Protein AF-X1T2L3-F1 (afdb_monomer_lite)

Structure (mmCIF, N/CA/C/O backbone):
data_AF-X1T2L3-F1
#
_entry.id   AF-X1T2L3-F1
#
loop_
_atom_site.group_PDB
_atom_site.id
_atom_site.type_symbol
_atom_site.label_atom_id
_atom_site.label_alt_id
_atom_site.label_comp_id
_atom_site.label_asym_id
_atom_site.label_entity_id
_atom_site.label_seq_id
_atom_site.pdbx_PDB_ins_code
_atom_site.Cartn_x
_atom_site.Cartn_y
_atom_site.Cartn_z
_atom_site.occupancy
_atom_site.B_iso_or_equiv
_atom_site.auth_seq_id
_atom_site.auth_comp_id
_atom_site.auth_asym_id
_atom_site.auth_atom_id
_atom_site.pdbx_PDB_model_num
ATOM 1 N N . MET A 1 1 ? 10.932 1.310 -22.425 1.00 55.69 1 MET A N 1
ATOM 2 C CA . MET A 1 1 ? 11.210 0.338 -21.344 1.00 55.69 1 MET A CA 1
ATOM 3 C C . MET A 1 1 ? 11.841 0.978 -20.106 1.00 55.69 1 MET A C 1
ATOM 5 O O . MET A 1 1 ? 11.236 0.854 -19.056 1.00 55.69 1 MET A O 1
ATOM 9 N N . GLY A 1 2 ? 12.958 1.723 -20.181 1.00 64.00 2 GLY A N 1
ATOM 10 C CA . GLY A 1 2 ? 13.578 2.329 -18.979 1.00 64.00 2 GLY A CA 1
ATOM 11 C C . GLY A 1 2 ? 12.700 3.314 -18.179 1.00 64.00 2 GLY A C 1
ATOM 12 O O . GLY A 1 2 ? 12.730 3.291 -16.954 1.00 64.00 2 GLY A O 1
ATOM 13 N N . ASN A 1 3 ? 11.872 4.129 -18.846 1.00 84.44 3 ASN A N 1
ATOM 14 C CA . ASN A 1 3 ? 10.975 5.075 -18.157 1.00 84.44 3 ASN A CA 1
ATOM 15 C C . ASN A 1 3 ? 9.799 4.400 -17.438 1.00 84.44 3 ASN A C 1
ATOM 17 O O . ASN A 1 3 ? 9.407 4.845 -16.368 1.00 84.44 3 ASN A O 1
ATOM 21 N N . GLU A 1 4 ? 9.251 3.328 -18.011 1.00 92.94 4 GLU A N 1
ATOM 22 C CA . GLU A 1 4 ? 8.097 2.621 -17.444 1.00 92.94 4 GLU A CA 1
ATOM 23 C C . GLU A 1 4 ? 8.490 1.832 -16.190 1.00 92.94 4 GLU A C 1
ATOM 25 O O . GLU A 1 4 ? 7.811 1.911 -15.173 1.00 92.94 4 GLU A O 1
ATOM 30 N N . LEU A 1 5 ? 9.636 1.144 -16.228 1.00 92.19 5 LEU A N 1
ATOM 31 C CA . LEU A 1 5 ? 10.158 0.402 -15.081 1.00 92.19 5 LEU A CA 1
ATOM 32 C C . LEU A 1 5 ? 10.453 1.320 -13.887 1.00 92.19 5 LEU A C 1
ATOM 34 O O . LEU A 1 5 ? 10.075 1.007 -12.761 1.00 92.19 5 LEU A O 1
ATOM 38 N N . ASN A 1 6 ? 11.086 2.470 -14.133 1.00 91.62 6 ASN A N 1
ATOM 39 C CA . ASN A 1 6 ? 11.374 3.446 -13.081 1.00 91.62 6 ASN A CA 1
ATOM 40 C C . ASN A 1 6 ? 10.092 4.053 -12.494 1.00 91.62 6 ASN A C 1
ATOM 42 O O . ASN A 1 6 ? 10.005 4.206 -11.278 1.00 91.62 6 ASN A O 1
ATOM 46 N N . ALA A 1 7 ? 9.094 4.355 -13.332 1.00 92.44 7 ALA A N 1
ATOM 47 C CA . ALA A 1 7 ? 7.795 4.842 -12.871 1.00 92.44 7 ALA A CA 1
ATOM 48 C C . ALA A 1 7 ? 7.072 3.796 -12.006 1.00 92.44 7 ALA A C 1
ATOM 50 O O . ALA A 1 7 ? 6.603 4.120 -10.921 1.00 92.44 7 ALA A O 1
ATOM 51 N N . ALA A 1 8 ? 7.063 2.529 -12.426 1.00 93.56 8 ALA A N 1
ATOM 52 C CA . ALA A 1 8 ? 6.443 1.446 -11.669 1.00 93.56 8 ALA A CA 1
ATOM 53 C C . ALA A 1 8 ? 7.114 1.210 -10.302 1.00 93.56 8 ALA A C 1
ATOM 55 O O . ALA A 1 8 ? 6.426 0.990 -9.307 1.00 93.56 8 ALA A O 1
ATOM 56 N N . ILE A 1 9 ? 8.449 1.297 -10.224 1.00 92.00 9 ILE A N 1
ATOM 57 C CA . ILE A 1 9 ? 9.187 1.204 -8.951 1.00 92.00 9 ILE A CA 1
ATOM 58 C C . ILE A 1 9 ? 8.877 2.401 -8.043 1.00 92.00 9 ILE A C 1
ATOM 60 O O . ILE A 1 9 ? 8.739 2.220 -6.831 1.00 92.00 9 ILE A O 1
ATOM 64 N N . ALA A 1 10 ? 8.775 3.608 -8.606 1.00 91.19 10 ALA A N 1
ATOM 65 C CA . ALA A 1 10 ? 8.424 4.807 -7.851 1.00 91.19 10 ALA A CA 1
ATOM 66 C C . ALA A 1 10 ? 7.002 4.707 -7.282 1.00 91.19 10 ALA A C 1
ATOM 68 O O . ALA A 1 10 ? 6.830 4.857 -6.077 1.00 91.19 10 ALA A O 1
ATOM 69 N N . GLU A 1 11 ? 6.015 4.335 -8.102 1.00 93.69 11 GLU A N 1
ATOM 70 C CA . GLU A 1 11 ? 4.630 4.135 -7.655 1.00 93.69 11 GLU A CA 1
ATOM 71 C C . GLU A 1 11 ? 4.522 3.049 -6.574 1.00 93.69 11 GLU A C 1
ATOM 73 O O . GLU A 1 11 ? 3.828 3.237 -5.578 1.00 93.69 11 GLU A O 1
ATOM 78 N N . LEU A 1 12 ? 5.251 1.934 -6.717 1.00 92.88 12 LEU A N 1
ATOM 79 C CA . LEU A 1 12 ? 5.307 0.899 -5.683 1.00 92.88 12 LEU A CA 1
ATOM 80 C C . LEU A 1 12 ? 5.945 1.413 -4.382 1.00 92.88 12 LEU A C 1
ATOM 82 O O . LEU A 1 12 ? 5.492 1.071 -3.288 1.00 92.88 12 LEU A O 1
ATOM 86 N N . SER A 1 13 ? 6.985 2.240 -4.484 1.00 90.69 13 SER A N 1
ATOM 87 C CA . SER A 1 13 ? 7.628 2.842 -3.313 1.00 90.69 13 SER A CA 1
ATOM 88 C C . SER A 1 13 ? 6.686 3.801 -2.595 1.00 90.69 13 SER A C 1
ATOM 90 O O . SER A 1 13 ? 6.524 3.678 -1.386 1.00 90.69 13 SER A O 1
ATOM 92 N N . GLU A 1 14 ? 6.007 4.682 -3.330 1.00 91.44 14 GLU A N 1
ATOM 93 C CA . GLU A 1 14 ? 5.020 5.613 -2.777 1.00 91.44 14 GLU A CA 1
ATOM 94 C C . GLU A 1 14 ? 3.836 4.885 -2.131 1.00 91.44 14 GLU A C 1
ATOM 96 O O . GLU A 1 14 ? 3.402 5.261 -1.040 1.00 91.44 14 GLU A O 1
ATOM 101 N N . ALA A 1 15 ? 3.332 3.826 -2.774 1.00 91.62 15 ALA A N 1
ATOM 102 C CA . ALA A 1 15 ? 2.267 3.000 -2.220 1.00 91.62 15 ALA A CA 1
ATOM 103 C C . ALA A 1 15 ? 2.705 2.346 -0.905 1.00 91.62 15 ALA A C 1
ATOM 105 O O . ALA A 1 15 ? 1.971 2.401 0.081 1.00 91.62 15 ALA A O 1
ATOM 106 N N . ASN A 1 16 ? 3.916 1.782 -0.852 1.00 89.50 16 ASN A N 1
ATOM 107 C CA . ASN A 1 16 ? 4.401 1.159 0.373 1.00 89.50 16 ASN A CA 1
ATOM 108 C C . ASN A 1 16 ? 4.704 2.182 1.480 1.00 89.50 16 ASN A C 1
ATOM 110 O O . ASN A 1 16 ? 4.395 1.937 2.641 1.00 89.50 16 ASN A O 1
ATOM 114 N N . GLU A 1 17 ? 5.269 3.345 1.150 1.00 88.88 17 GLU A N 1
ATOM 115 C CA . GLU A 1 17 ? 5.452 4.427 2.124 1.00 88.88 17 GLU A CA 1
ATOM 116 C C . GLU A 1 17 ? 4.119 4.860 2.733 1.00 88.88 17 GLU A C 1
ATOM 118 O O . GLU A 1 17 ? 4.031 5.050 3.947 1.00 88.88 17 GLU A O 1
ATOM 123 N N . PHE A 1 18 ? 3.072 4.950 1.913 1.00 91.69 18 PHE A N 1
ATOM 124 C CA . PHE A 1 18 ? 1.739 5.270 2.395 1.00 91.69 18 PHE A CA 1
ATOM 125 C C . PHE A 1 18 ? 1.153 4.166 3.281 1.00 91.69 18 PHE A C 1
ATOM 127 O O . PHE A 1 18 ? 0.669 4.468 4.365 1.00 91.69 18 PHE A O 1
ATOM 134 N N . ILE A 1 19 ? 1.260 2.895 2.876 1.00 91.00 19 ILE A N 1
ATOM 135 C CA . ILE A 1 19 ? 0.829 1.740 3.683 1.00 91.00 19 ILE A CA 1
ATOM 136 C C . ILE A 1 19 ? 1.509 1.740 5.059 1.00 91.00 19 ILE A C 1
ATOM 138 O O . ILE A 1 19 ? 0.859 1.523 6.085 1.00 91.00 19 ILE A O 1
ATOM 142 N N . MET A 1 20 ? 2.816 2.006 5.091 1.00 87.38 20 MET A N 1
ATOM 143 C CA . MET A 1 20 ? 3.572 2.090 6.337 1.00 87.38 20 MET A CA 1
ATOM 144 C C . MET A 1 20 ? 3.104 3.265 7.196 1.00 87.38 20 MET A C 1
ATOM 146 O O . MET A 1 20 ? 2.899 3.085 8.394 1.00 87.38 20 MET A O 1
ATOM 150 N N . TYR A 1 21 ? 2.880 4.431 6.591 1.00 90.06 21 TYR A N 1
ATOM 151 C CA . TYR A 1 21 ? 2.361 5.608 7.282 1.00 90.06 21 TYR A CA 1
ATOM 152 C C . TYR A 1 21 ? 0.985 5.352 7.909 1.00 90.06 21 TYR A C 1
ATOM 154 O O . TYR A 1 21 ? 0.831 5.532 9.114 1.00 90.06 21 TYR A O 1
ATOM 162 N N . ILE A 1 22 ? 0.008 4.854 7.147 1.00 91.81 22 ILE A N 1
ATOM 163 C CA . ILE A 1 22 ? -1.341 4.621 7.682 1.00 91.81 22 ILE A CA 1
ATOM 164 C C . ILE A 1 22 ? -1.363 3.525 8.758 1.00 91.81 22 ILE A C 1
ATOM 166 O O . ILE A 1 22 ? -2.201 3.559 9.650 1.00 91.81 22 ILE A O 1
ATOM 170 N N . SER A 1 23 ? -0.400 2.591 8.741 1.00 88.19 23 SER A N 1
ATOM 171 C CA . SER A 1 23 ? -0.246 1.585 9.80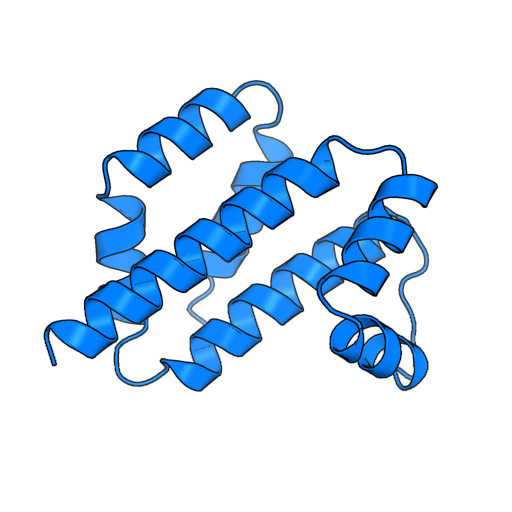2 1.00 88.19 23 SER A CA 1
ATOM 172 C C . SER A 1 23 ? 0.165 2.181 11.158 1.00 88.19 23 SER A C 1
ATOM 174 O O . SER A 1 23 ? 0.140 1.488 12.179 1.00 88.19 23 SER A O 1
ATOM 176 N N . GLU A 1 24 ? 0.635 3.433 11.177 1.00 87.81 24 GLU A N 1
ATOM 177 C CA . GLU A 1 24 ? 1.003 4.199 12.374 1.00 87.81 24 GLU A CA 1
ATOM 178 C C . GLU A 1 24 ? -0.130 5.050 12.929 1.00 87.81 24 GLU A C 1
ATOM 180 O O . GLU A 1 24 ? -0.022 5.505 14.068 1.00 87.81 24 GLU A O 1
ATOM 185 N N . LEU A 1 25 ? -1.215 5.200 12.178 1.00 90.62 25 LEU A N 1
ATOM 186 C CA . LEU A 1 25 ? -2.337 6.025 12.576 1.00 90.62 25 LEU A CA 1
ATOM 187 C C . LEU A 1 25 ? -3.314 5.259 13.485 1.00 90.62 25 LEU A C 1
ATOM 189 O O . LEU A 1 25 ? -3.455 4.034 13.378 1.00 90.62 25 LEU A O 1
ATOM 193 N N . PRO A 1 26 ? -4.028 5.970 14.374 1.00 92.19 26 PRO A N 1
ATOM 194 C CA . PRO A 1 26 ? -5.279 5.488 14.942 1.00 92.19 26 PRO A CA 1
ATOM 195 C C . PRO A 1 26 ? -6.271 5.078 13.845 1.00 92.19 26 PRO A C 1
ATOM 197 O O . PRO A 1 26 ? -6.216 5.568 12.721 1.00 92.19 26 PRO A O 1
ATOM 200 N N . THR A 1 27 ? -7.215 4.194 14.173 1.00 89.12 27 THR A N 1
ATOM 201 C CA . THR A 1 27 ? -8.164 3.641 13.191 1.00 89.12 27 THR A CA 1
ATOM 202 C C . THR A 1 27 ? -8.957 4.706 12.436 1.00 89.12 27 THR A C 1
ATOM 204 O O . THR A 1 27 ? -9.093 4.589 11.224 1.00 89.12 27 THR A O 1
ATOM 207 N N . GLU A 1 28 ? -9.479 5.718 13.129 1.00 90.62 28 GLU A N 1
ATOM 208 C CA . GLU A 1 28 ? -10.279 6.780 12.503 1.00 90.62 28 GLU A CA 1
ATOM 209 C C . GLU A 1 28 ? -9.431 7.583 11.505 1.00 90.62 28 GLU A C 1
ATOM 211 O O . GLU A 1 28 ? -9.785 7.670 10.332 1.00 90.62 28 GLU A O 1
ATOM 216 N N . GLU A 1 29 ? -8.244 8.031 11.925 1.00 95.25 29 GLU A N 1
ATOM 217 C CA . GLU A 1 29 ? -7.293 8.758 11.071 1.00 95.25 29 GLU A CA 1
ATOM 218 C C . GLU A 1 29 ? -6.819 7.924 9.867 1.00 95.25 29 GLU A C 1
ATOM 220 O O . GLU A 1 29 ? -6.659 8.449 8.768 1.00 95.25 29 GLU A O 1
ATOM 225 N N . MET A 1 30 ? -6.618 6.612 10.043 1.00 93.81 30 MET A N 1
ATOM 226 C CA . MET A 1 30 ? -6.284 5.699 8.945 1.00 93.81 30 MET A CA 1
ATOM 227 C C . MET A 1 30 ? -7.376 5.691 7.871 1.00 93.81 30 MET A C 1
ATOM 229 O O . MET A 1 30 ? -7.059 5.743 6.683 1.00 93.81 30 MET A O 1
ATOM 233 N N . VAL A 1 31 ? -8.647 5.592 8.273 1.00 91.06 31 VAL A N 1
ATOM 234 C CA . VAL A 1 31 ? -9.776 5.549 7.333 1.00 91.06 31 VAL A CA 1
ATOM 235 C C . VAL A 1 31 ? -9.908 6.882 6.602 1.00 91.06 31 VAL A C 1
ATOM 237 O O . VAL A 1 31 ? -9.969 6.877 5.375 1.00 91.06 31 VAL A O 1
ATOM 240 N N . GLU A 1 32 ? -9.868 8.002 7.328 1.00 93.31 32 GLU A N 1
ATOM 241 C CA . GLU A 1 32 ? -9.939 9.349 6.745 1.00 93.31 32 GLU A CA 1
ATOM 242 C C . GLU A 1 32 ? -8.826 9.585 5.718 1.00 93.31 32 GLU A C 1
ATOM 244 O O . GLU A 1 32 ? -9.048 10.112 4.627 1.00 93.31 32 GLU A O 1
ATOM 249 N N . GLU A 1 33 ? -7.608 9.157 6.040 1.00 95.44 33 GLU A N 1
ATOM 250 C CA . GLU A 1 33 ? -6.458 9.360 5.174 1.00 95.44 33 GLU A CA 1
ATOM 251 C C . GLU A 1 33 ? -6.500 8.460 3.926 1.00 95.44 33 GLU A C 1
ATOM 253 O O . GLU A 1 33 ? -6.115 8.887 2.830 1.00 95.44 33 GLU A O 1
ATOM 258 N N . VAL A 1 34 ? -7.018 7.233 4.058 1.00 93.56 34 VAL A N 1
ATOM 259 C CA . VAL A 1 34 ? -7.285 6.349 2.916 1.00 93.56 34 VAL A CA 1
ATOM 260 C C . VAL A 1 34 ? -8.401 6.911 2.037 1.00 93.56 34 VAL A C 1
ATOM 262 O O . VAL A 1 34 ? -8.235 6.938 0.821 1.00 93.56 34 VAL A O 1
ATOM 265 N N . GLU A 1 35 ? -9.490 7.422 2.609 1.00 92.81 35 GLU A N 1
ATOM 266 C CA . GLU A 1 35 ? -10.572 8.073 1.861 1.00 92.81 35 GLU A CA 1
ATOM 267 C C . GLU A 1 35 ? -10.069 9.295 1.086 1.00 92.81 35 GLU A C 1
ATOM 269 O O . GLU A 1 35 ? -10.349 9.451 -0.105 1.00 92.81 35 GLU A O 1
ATOM 274 N N . ARG A 1 36 ? -9.232 10.117 1.723 1.00 94.62 36 ARG A N 1
ATOM 275 C CA . ARG A 1 36 ? -8.636 11.303 1.107 1.00 94.62 36 ARG A CA 1
ATOM 276 C C . ARG A 1 36 ? -7.708 10.962 -0.061 1.00 94.62 36 ARG A C 1
ATOM 278 O O . ARG A 1 36 ? -7.690 11.687 -1.058 1.00 94.62 36 ARG A O 1
ATOM 285 N N . ARG A 1 37 ? -6.882 9.916 0.066 1.00 92.19 37 ARG A N 1
ATOM 286 C CA . ARG A 1 37 ? -5.839 9.583 -0.925 1.00 92.19 37 ARG A CA 1
ATOM 287 C C . ARG A 1 37 ? -6.293 8.574 -1.980 1.00 92.19 37 ARG A C 1
ATOM 289 O O . ARG A 1 37 ? -5.773 8.595 -3.094 1.00 92.19 37 ARG A O 1
ATOM 296 N N . ALA A 1 38 ? -7.232 7.702 -1.6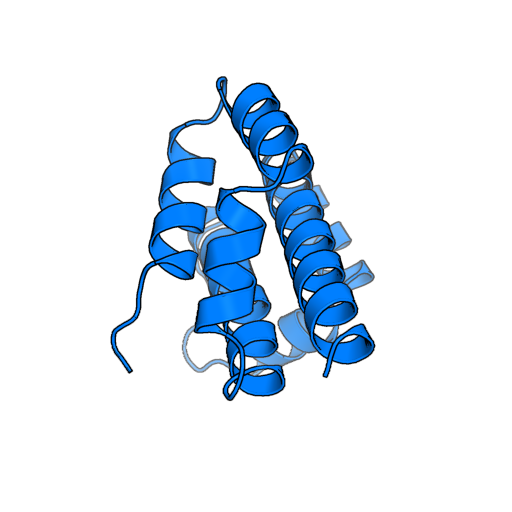40 1.00 90.88 38 ALA A N 1
ATOM 297 C CA . ALA A 1 38 ? -7.732 6.624 -2.482 1.00 90.88 38 ALA A CA 1
ATOM 298 C C . ALA A 1 38 ? -9.266 6.497 -2.368 1.00 90.88 38 ALA A C 1
ATOM 300 O O . ALA A 1 38 ? -9.766 5.446 -1.965 1.00 90.88 38 ALA A O 1
ATOM 301 N N . PRO A 1 39 ? -10.040 7.524 -2.771 1.00 91.62 39 PRO A N 1
ATOM 302 C CA . PRO A 1 39 ? -11.504 7.488 -2.677 1.00 91.62 39 PRO A CA 1
ATOM 303 C C . PRO A 1 39 ? -12.119 6.318 -3.463 1.00 91.62 39 PRO A C 1
ATOM 305 O O . PRO A 1 39 ? -13.096 5.721 -3.026 1.00 91.62 39 PRO A O 1
ATOM 308 N N . SER A 1 40 ? -11.491 5.897 -4.566 1.00 90.25 40 SER A N 1
ATOM 309 C CA . SER A 1 40 ? -11.931 4.732 -5.347 1.00 90.25 40 SER A CA 1
ATOM 310 C C . SER A 1 40 ? -11.827 3.400 -4.594 1.00 90.25 40 SER A C 1
ATOM 312 O O . SER A 1 40 ? -12.542 2.454 -4.921 1.00 90.25 40 SER A O 1
ATOM 314 N N . PHE A 1 41 ? -10.960 3.299 -3.582 1.00 89.94 41 PHE A N 1
ATOM 315 C CA . PHE A 1 41 ? -10.932 2.139 -2.695 1.00 89.94 41 PHE A CA 1
ATOM 316 C C . PHE A 1 41 ? -12.122 2.142 -1.727 1.00 89.94 41 PHE A C 1
ATOM 318 O O . PHE A 1 41 ? -12.688 1.083 -1.461 1.00 89.94 41 PHE A O 1
ATOM 325 N N . ILE A 1 42 ? -12.540 3.317 -1.247 1.00 89.06 42 ILE A N 1
ATOM 326 C CA . ILE A 1 42 ? -13.733 3.451 -0.401 1.00 89.06 42 ILE A CA 1
ATOM 327 C C . ILE A 1 42 ? -14.984 3.067 -1.191 1.00 89.06 42 ILE A C 1
ATOM 329 O O . ILE A 1 42 ? -15.723 2.186 -0.759 1.00 89.06 42 ILE A O 1
ATOM 333 N N . GLU A 1 43 ? -15.142 3.606 -2.403 1.00 87.88 43 GLU A N 1
ATOM 334 C CA . GLU A 1 43 ? -16.216 3.203 -3.323 1.00 87.88 43 GLU A CA 1
ATOM 335 C C . GLU A 1 43 ? -16.195 1.686 -3.580 1.00 87.88 43 GLU A C 1
ATOM 337 O O . GLU A 1 43 ? -17.232 1.021 -3.580 1.00 87.88 43 GLU A O 1
ATOM 342 N N . HIS A 1 44 ? -15.003 1.102 -3.756 1.00 87.31 44 HIS A N 1
ATOM 343 C CA . HIS A 1 44 ? -14.862 -0.340 -3.924 1.00 87.31 44 HIS A CA 1
ATOM 344 C C . HIS A 1 44 ? -15.397 -1.110 -2.709 1.00 87.31 44 HIS A C 1
ATOM 346 O O . HIS A 1 44 ? -16.211 -2.016 -2.898 1.00 87.31 44 HIS A O 1
ATOM 352 N N . ILE A 1 45 ? -15.006 -0.736 -1.485 1.00 88.00 45 ILE A N 1
ATOM 353 C CA . ILE A 1 45 ? -15.491 -1.362 -0.244 1.00 88.00 45 ILE A CA 1
ATOM 354 C C . ILE A 1 45 ? -17.015 -1.282 -0.133 1.00 88.00 45 ILE A C 1
ATOM 356 O O . ILE A 1 45 ? -17.647 -2.279 0.217 1.00 88.00 45 ILE A O 1
ATOM 360 N N . GLU A 1 46 ? -17.611 -0.132 -0.442 1.00 83.94 46 GLU A N 1
ATOM 361 C CA . GLU A 1 46 ? -19.063 0.072 -0.352 1.00 83.94 46 GLU A CA 1
ATOM 362 C C . GLU A 1 46 ? -19.848 -0.874 -1.270 1.00 83.94 46 GLU A C 1
ATOM 364 O O . GLU A 1 46 ? -20.973 -1.267 -0.957 1.00 83.94 46 GLU A O 1
ATOM 369 N N . THR A 1 47 ? -19.240 -1.299 -2.381 1.00 85.19 47 THR A N 1
ATOM 370 C CA . THR A 1 47 ? -19.832 -2.278 -3.305 1.00 85.19 47 THR A CA 1
ATOM 371 C C . THR A 1 47 ? -19.550 -3.738 -2.933 1.00 85.19 47 THR A C 1
ATOM 373 O O . THR A 1 47 ? -20.128 -4.651 -3.533 1.00 85.19 47 THR A O 1
ATOM 376 N N . MET A 1 48 ? -18.685 -4.004 -1.947 1.00 82.56 48 MET A N 1
ATOM 377 C CA . MET A 1 48 ? -18.366 -5.369 -1.534 1.00 82.56 48 MET A CA 1
ATOM 378 C C . MET A 1 48 ? -19.546 -6.004 -0.798 1.00 82.56 48 MET A C 1
ATOM 380 O O . MET A 1 48 ? -20.031 -5.500 0.211 1.00 82.56 48 MET A O 1
ATOM 384 N N . GLY A 1 49 ? -19.935 -7.214 -1.213 1.00 78.44 49 GLY A N 1
ATOM 385 C CA . GLY A 1 49 ? -20.959 -7.991 -0.499 1.00 78.44 49 GLY A CA 1
ATOM 386 C C . GLY A 1 49 ? -20.572 -8.366 0.942 1.00 78.44 49 GLY A C 1
ATOM 387 O O . GLY A 1 49 ? -21.428 -8.771 1.729 1.00 78.44 49 GLY A O 1
ATOM 388 N N . LYS A 1 50 ? -19.285 -8.254 1.294 1.00 83.19 50 LYS A N 1
ATOM 389 C CA . LYS A 1 50 ? -18.756 -8.398 2.655 1.00 83.19 50 LYS A CA 1
ATOM 390 C C . LYS A 1 50 ? -17.697 -7.314 2.896 1.00 83.19 50 LYS A C 1
ATOM 392 O O . LYS A 1 50 ? -16.543 -7.548 2.540 1.00 83.19 50 LYS A O 1
ATOM 397 N N . PRO A 1 51 ? -18.069 -6.157 3.465 1.00 83.25 51 PRO A N 1
ATOM 398 C CA . PRO A 1 51 ? -17.103 -5.119 3.798 1.00 83.25 51 PRO A CA 1
ATOM 399 C C . PRO A 1 51 ? -16.177 -5.565 4.950 1.00 83.25 51 PRO A C 1
ATOM 401 O O . PRO A 1 51 ? -16.519 -6.506 5.684 1.00 83.25 51 PRO A O 1
ATOM 404 N N . PRO A 1 52 ? -15.019 -4.899 5.126 1.00 87.19 52 PRO A N 1
ATOM 405 C CA . PRO A 1 52 ? -14.110 -5.130 6.246 1.00 87.19 52 PRO A CA 1
ATOM 406 C C . PRO A 1 52 ? -14.830 -4.993 7.592 1.00 87.19 52 PRO A C 1
ATOM 408 O O . PRO A 1 52 ? -15.631 -4.077 7.778 1.00 87.19 52 PRO A O 1
ATOM 411 N N . LYS A 1 53 ? -14.561 -5.899 8.539 1.00 87.12 53 LYS A N 1
ATOM 412 C CA . LYS A 1 53 ? -15.226 -5.897 9.857 1.00 87.12 53 LYS A CA 1
ATOM 413 C C . LYS A 1 53 ? -14.342 -5.358 10.968 1.00 87.12 53 LYS A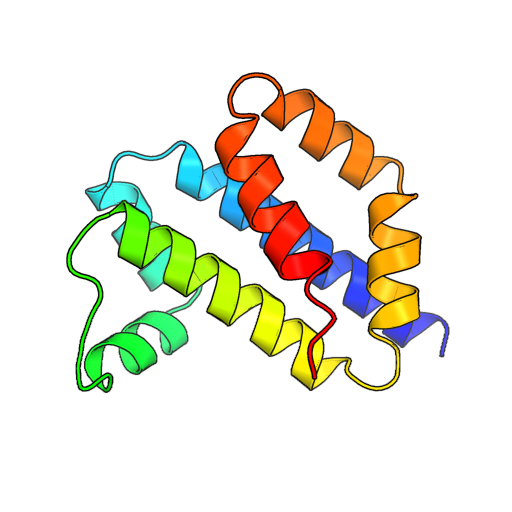 C 1
ATOM 415 O O . LYS A 1 53 ? -14.852 -4.972 12.017 1.00 87.12 53 LYS A O 1
ATOM 420 N N . THR A 1 54 ? -13.031 -5.372 10.757 1.00 89.00 54 THR A N 1
ATOM 421 C CA . THR A 1 54 ? -12.043 -4.893 11.717 1.00 89.00 54 THR A CA 1
ATOM 422 C C . THR A 1 54 ? -11.110 -3.866 11.071 1.00 89.00 54 THR A C 1
ATOM 424 O O . THR A 1 54 ? -10.959 -3.859 9.847 1.00 89.00 54 THR A O 1
ATOM 427 N N . PRO A 1 55 ? -10.435 -3.017 11.868 1.00 86.56 55 PRO A N 1
ATOM 428 C CA . PRO A 1 55 ? -9.405 -2.114 11.350 1.00 86.56 55 PRO A CA 1
ATOM 429 C C . PRO A 1 55 ? -8.282 -2.856 10.622 1.00 86.56 55 PRO A C 1
ATOM 431 O O . PRO A 1 55 ? -7.758 -2.365 9.626 1.00 86.56 55 PRO A O 1
ATOM 434 N N . MET A 1 56 ? -7.944 -4.058 11.098 1.00 85.31 56 MET A N 1
ATOM 435 C CA . MET A 1 56 ? -6.942 -4.907 10.462 1.00 85.31 56 MET A CA 1
ATOM 436 C C . MET A 1 56 ? -7.426 -5.407 9.098 1.00 85.31 56 MET A C 1
ATOM 438 O O . MET A 1 56 ? -6.668 -5.331 8.139 1.00 85.31 56 MET A O 1
ATOM 442 N N . ASP A 1 57 ? -8.692 -5.831 8.986 1.00 89.06 57 ASP A N 1
ATOM 443 C CA . ASP A 1 57 ? -9.285 -6.254 7.708 1.00 89.06 57 ASP A CA 1
ATOM 444 C C . ASP A 1 57 ? -9.281 -5.101 6.692 1.00 89.06 57 ASP A C 1
ATOM 446 O O . ASP A 1 57 ? -9.035 -5.311 5.506 1.00 89.06 57 ASP A O 1
ATOM 450 N N . PHE A 1 58 ? -9.573 -3.876 7.148 1.00 90.94 58 PHE A N 1
ATOM 451 C CA . PHE A 1 58 ? -9.575 -2.686 6.295 1.00 90.94 58 PHE A CA 1
ATOM 452 C C . PHE A 1 58 ? -8.165 -2.377 5.792 1.00 90.94 58 PHE A C 1
ATOM 454 O O . PHE A 1 58 ? -7.958 -2.200 4.592 1.00 90.94 58 PHE A O 1
ATOM 461 N N . TRP A 1 59 ? -7.192 -2.361 6.705 1.00 91.12 59 TRP A N 1
ATOM 462 C CA . TRP A 1 59 ? -5.791 -2.134 6.375 1.00 91.12 59 TRP A CA 1
ATOM 463 C C . TRP A 1 59 ? -5.250 -3.200 5.411 1.00 91.12 59 TRP A C 1
ATOM 465 O O . TRP A 1 59 ? -4.638 -2.864 4.397 1.00 91.12 59 TRP A O 1
ATOM 475 N N . GLU A 1 60 ? -5.511 -4.480 5.682 1.00 89.25 60 GLU A N 1
ATOM 476 C CA . GLU A 1 60 ? -5.081 -5.592 4.832 1.00 89.25 60 GLU A CA 1
ATOM 477 C C . GLU A 1 60 ? -5.753 -5.528 3.454 1.00 89.25 60 GLU A C 1
ATOM 479 O O . GLU A 1 60 ? -5.080 -5.644 2.428 1.00 89.25 60 GLU A O 1
ATOM 484 N N . GLY A 1 61 ? -7.059 -5.245 3.417 1.00 90.19 61 GLY A N 1
ATOM 485 C CA . GLY A 1 61 ? -7.809 -5.032 2.182 1.00 90.19 61 GLY A CA 1
ATOM 486 C C . GLY A 1 61 ? -7.233 -3.895 1.338 1.00 90.19 61 GLY A C 1
ATOM 487 O O . GLY A 1 61 ? -7.073 -4.055 0.127 1.00 90.19 61 GLY A O 1
ATOM 488 N N . PHE A 1 62 ? -6.844 -2.785 1.970 1.00 92.50 62 PHE A N 1
ATOM 489 C CA . PHE A 1 62 ? -6.190 -1.672 1.284 1.00 92.50 62 PHE A CA 1
ATOM 490 C C . PHE A 1 62 ? -4.826 -2.073 0.717 1.00 92.50 62 PHE A C 1
ATOM 492 O O . PHE A 1 62 ? -4.536 -1.788 -0.445 1.00 92.50 62 PHE A O 1
ATOM 499 N N . CYS A 1 63 ? -4.004 -2.779 1.501 1.00 91.50 63 CYS A N 1
ATOM 500 C CA . CYS A 1 63 ? -2.698 -3.261 1.048 1.00 91.50 63 CYS A CA 1
ATOM 501 C C . CYS A 1 63 ? -2.830 -4.156 -0.189 1.00 91.50 63 CYS A C 1
ATOM 503 O O . CYS A 1 63 ? -2.125 -3.959 -1.182 1.00 91.50 63 CYS A O 1
ATOM 505 N N . ILE A 1 64 ? -3.761 -5.113 -0.145 1.00 90.31 64 ILE A N 1
ATOM 506 C CA . ILE A 1 64 ? -4.038 -6.026 -1.257 1.00 90.31 64 ILE A CA 1
ATOM 507 C C . ILE A 1 64 ? -4.520 -5.245 -2.477 1.00 90.31 64 ILE A C 1
ATOM 509 O O . ILE A 1 64 ? -4.010 -5.470 -3.575 1.00 90.31 64 ILE A O 1
ATOM 513 N N . TRP A 1 65 ? -5.471 -4.327 -2.299 1.00 91.19 65 TRP A N 1
ATOM 514 C CA . TRP A 1 65 ? -6.037 -3.537 -3.389 1.00 91.19 65 TRP A CA 1
ATOM 515 C C . TRP A 1 65 ? -4.977 -2.666 -4.071 1.00 91.19 65 TRP A C 1
ATOM 517 O O . TRP A 1 65 ? -4.822 -2.732 -5.291 1.00 91.19 65 TRP A O 1
ATOM 527 N N . ALA A 1 66 ? -4.190 -1.916 -3.295 1.00 92.25 66 ALA A N 1
ATOM 528 C CA . ALA A 1 66 ? -3.177 -1.006 -3.821 1.00 92.25 66 ALA A CA 1
ATOM 529 C C . ALA A 1 66 ? -2.079 -1.761 -4.589 1.00 92.25 66 ALA A C 1
ATOM 531 O O . ALA A 1 66 ? -1.735 -1.399 -5.716 1.00 92.25 66 ALA A O 1
ATOM 532 N N . ILE A 1 67 ? -1.558 -2.848 -4.009 1.00 92.00 67 ILE A N 1
ATOM 533 C CA . ILE A 1 67 ? -0.487 -3.634 -4.632 1.00 92.00 67 ILE A CA 1
ATOM 534 C C . ILE A 1 67 ? -1.015 -4.419 -5.839 1.00 92.00 67 ILE A C 1
ATOM 536 O O . ILE A 1 67 ? -0.344 -4.471 -6.869 1.00 92.00 67 ILE A O 1
ATOM 540 N N . THR A 1 68 ? -2.222 -4.989 -5.760 1.00 89.94 68 THR A N 1
ATOM 541 C CA . THR A 1 68 ? -2.827 -5.711 -6.892 1.00 89.94 68 THR A CA 1
ATOM 542 C C . THR A 1 68 ? -3.136 -4.770 -8.050 1.00 89.94 68 THR A C 1
ATOM 544 O O . THR A 1 68 ? -2.845 -5.119 -9.190 1.00 89.94 68 THR A O 1
ATOM 547 N N . GLY A 1 69 ? -3.626 -3.557 -7.777 1.00 90.94 69 GLY A N 1
ATOM 548 C CA . GLY A 1 69 ? -3.850 -2.540 -8.805 1.00 90.94 69 GLY A CA 1
ATOM 549 C C . GLY A 1 69 ? -2.564 -2.169 -9.550 1.00 90.94 69 GLY A C 1
ATOM 550 O O . GLY A 1 69 ? -2.550 -2.127 -10.782 1.00 90.94 69 GLY A O 1
ATOM 551 N N . LEU A 1 70 ? -1.453 -1.983 -8.826 1.00 93.00 70 LEU A N 1
ATOM 552 C CA . LEU A 1 70 ? -0.138 -1.756 -9.438 1.00 93.00 70 LEU A CA 1
ATOM 553 C C . LEU A 1 70 ? 0.354 -2.975 -10.223 1.00 93.00 70 LEU A C 1
ATOM 555 O O . LEU A 1 70 ? 0.870 -2.825 -11.331 1.00 93.00 70 LEU A O 1
ATOM 559 N N . ARG A 1 71 ? 0.171 -4.182 -9.682 1.00 91.50 71 ARG A N 1
ATOM 560 C CA . ARG A 1 71 ? 0.525 -5.432 -10.360 1.00 91.50 71 ARG A CA 1
ATOM 561 C C . ARG A 1 71 ? -0.232 -5.600 -11.669 1.00 91.50 71 ARG A C 1
ATOM 563 O O . ARG A 1 71 ? 0.382 -5.982 -12.658 1.00 91.50 71 ARG A O 1
ATOM 570 N N . ASP A 1 72 ? -1.527 -5.311 -11.699 1.00 91.94 72 ASP A N 1
ATOM 571 C CA . ASP A 1 72 ? -2.335 -5.418 -12.914 1.00 91.94 72 ASP A CA 1
ATOM 572 C C . ASP A 1 72 ? -1.952 -4.356 -13.946 1.00 91.94 72 ASP A C 1
ATOM 574 O O . ASP A 1 72 ? -1.793 -4.681 -15.125 1.00 91.94 72 ASP A O 1
ATOM 578 N N . LYS A 1 73 ? -1.705 -3.117 -13.502 1.00 93.62 73 LYS A N 1
ATOM 579 C CA . LYS A 1 73 ? -1.211 -2.026 -14.356 1.00 93.62 73 LYS A CA 1
ATOM 580 C C . LYS A 1 73 ? 0.147 -2.350 -14.988 1.00 93.62 73 LYS A C 1
ATOM 582 O O . LYS A 1 73 ? 0.367 -2.038 -16.154 1.00 93.62 73 LYS A O 1
ATOM 587 N N . TYR A 1 74 ? 1.041 -2.991 -14.236 1.00 93.56 74 TYR A N 1
ATOM 588 C CA . TYR A 1 74 ? 2.423 -3.274 -14.636 1.00 93.56 74 TYR A CA 1
ATOM 589 C C . TYR A 1 74 ? 2.701 -4.763 -14.868 1.00 93.56 74 TYR A C 1
ATOM 591 O O . TYR A 1 74 ? 3.846 -5.206 -14.756 1.00 93.56 74 TYR A O 1
ATOM 599 N N . ARG A 1 75 ? 1.674 -5.554 -15.205 1.00 92.00 75 ARG A N 1
ATOM 600 C CA . ARG A 1 75 ? 1.737 -7.026 -15.227 1.00 92.00 75 ARG A CA 1
ATOM 601 C C . ARG A 1 75 ? 2.900 -7.580 -16.053 1.00 92.00 75 ARG A C 1
ATOM 603 O O . ARG A 1 75 ? 3.562 -8.519 -15.622 1.00 92.00 75 ARG A O 1
ATOM 610 N N . HIS A 1 76 ? 3.186 -6.986 -17.212 1.00 93.06 76 HIS A N 1
ATOM 611 C C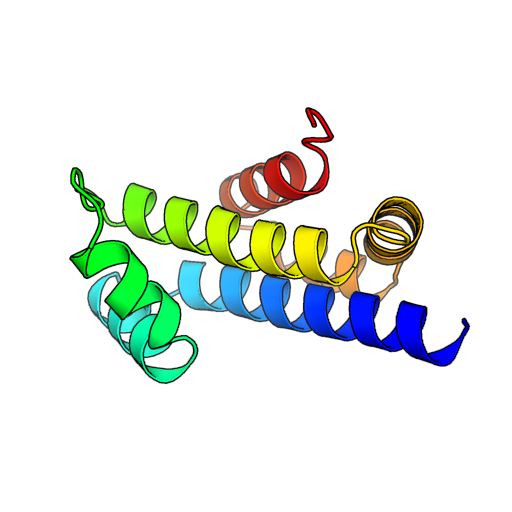A . HIS A 1 76 ? 4.249 -7.415 -18.135 1.00 93.06 76 HIS A CA 1
ATOM 612 C C . HIS A 1 76 ? 5.672 -7.192 -17.608 1.00 93.06 76 HIS A C 1
ATOM 614 O O . HIS A 1 76 ? 6.602 -7.835 -18.091 1.00 93.06 76 HIS A O 1
ATOM 620 N N . ILE A 1 77 ? 5.854 -6.305 -16.626 1.00 93.25 77 ILE A N 1
ATOM 621 C CA . ILE A 1 77 ? 7.154 -5.993 -16.010 1.00 93.25 77 ILE A CA 1
ATOM 622 C C . ILE A 1 77 ? 7.170 -6.216 -14.494 1.00 93.25 77 ILE A C 1
ATOM 624 O O . ILE A 1 77 ? 8.196 -5.975 -13.861 1.00 93.25 77 ILE A O 1
ATOM 628 N N . TRP A 1 78 ? 6.077 -6.704 -13.901 1.00 92.06 78 TRP A N 1
ATOM 629 C CA . TRP A 1 78 ? 5.898 -6.773 -12.449 1.00 92.06 78 TRP A CA 1
ATOM 630 C C . TRP A 1 78 ? 7.035 -7.507 -11.738 1.00 92.06 78 TRP A C 1
ATOM 632 O O . TRP A 1 78 ? 7.545 -7.033 -10.728 1.00 92.06 78 TRP A O 1
ATOM 642 N N . HIS A 1 79 ? 7.507 -8.616 -12.311 1.00 90.38 79 HIS A N 1
ATOM 643 C CA . HIS A 1 79 ? 8.635 -9.363 -11.756 1.00 90.38 79 HIS A CA 1
ATOM 644 C C . HIS A 1 79 ? 9.928 -8.529 -11.684 1.00 90.38 79 HIS A C 1
ATOM 646 O O . HIS A 1 79 ? 10.674 -8.611 -10.711 1.00 90.38 79 HIS A O 1
ATOM 652 N N . GLN A 1 80 ? 10.195 -7.695 -12.694 1.00 92.19 80 GLN A N 1
ATOM 653 C CA . GLN A 1 80 ? 11.355 -6.798 -12.689 1.00 92.19 80 GLN A CA 1
ATOM 654 C C . GLN A 1 80 ? 11.164 -5.650 -11.693 1.00 92.19 80 GLN A C 1
ATOM 656 O O . GLN A 1 80 ? 12.115 -5.278 -11.006 1.00 92.19 80 GLN A O 1
ATOM 661 N N . VAL A 1 81 ? 9.939 -5.122 -11.585 1.00 91.94 81 VAL A N 1
ATOM 662 C CA . VAL A 1 81 ? 9.573 -4.071 -10.624 1.00 91.94 81 VAL A CA 1
ATOM 663 C C . VAL A 1 81 ? 9.816 -4.548 -9.196 1.00 91.94 81 VAL A C 1
ATOM 665 O O . VAL A 1 81 ? 10.564 -3.903 -8.466 1.00 91.94 81 VAL A O 1
ATOM 668 N N . THR A 1 82 ? 9.254 -5.695 -8.803 1.00 91.38 82 THR A N 1
ATOM 669 C CA . THR A 1 82 ? 9.404 -6.228 -7.441 1.00 91.38 82 THR A CA 1
ATOM 670 C C . THR A 1 82 ? 10.848 -6.610 -7.140 1.00 91.38 82 THR A C 1
ATOM 672 O O . THR A 1 82 ? 11.358 -6.271 -6.071 1.00 91.38 82 THR A O 1
ATOM 675 N N . TYR A 1 83 ? 11.551 -7.235 -8.092 1.00 91.00 83 TYR A N 1
ATOM 676 C CA . TYR A 1 83 ? 12.971 -7.548 -7.941 1.00 91.00 83 TYR A CA 1
ATOM 677 C C . TYR A 1 83 ? 13.797 -6.290 -7.649 1.00 91.00 83 TYR A C 1
ATOM 679 O O . TYR A 1 83 ? 14.503 -6.235 -6.639 1.00 91.00 83 TYR A O 1
ATOM 687 N N . LEU A 1 84 ? 13.697 -5.263 -8.496 1.00 90.88 84 LEU A N 1
ATOM 688 C CA . LEU A 1 84 ? 14.466 -4.030 -8.325 1.00 90.88 84 LEU A CA 1
ATOM 689 C C . LEU A 1 84 ? 14.043 -3.259 -7.077 1.00 90.88 84 LEU A C 1
ATOM 691 O O . LEU A 1 84 ? 14.904 -2.716 -6.385 1.00 90.88 84 LEU A O 1
ATOM 695 N N . TYR A 1 85 ? 12.752 -3.272 -6.747 1.00 89.31 85 TYR A N 1
AT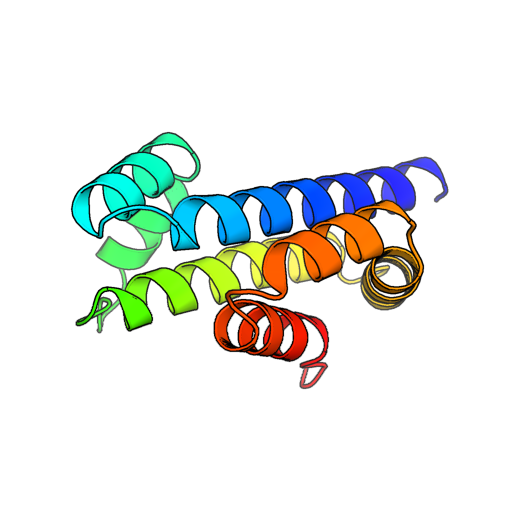OM 696 C CA . TYR A 1 85 ? 12.233 -2.700 -5.516 1.00 89.31 85 TYR A CA 1
ATOM 697 C C . TYR A 1 85 ? 12.923 -3.305 -4.288 1.00 89.31 85 TYR A C 1
ATOM 699 O O . TYR A 1 85 ? 13.540 -2.569 -3.519 1.00 89.31 85 TYR A O 1
ATOM 707 N N . PHE A 1 86 ? 12.926 -4.632 -4.128 1.00 87.06 86 PHE A N 1
ATOM 708 C CA . PHE A 1 86 ? 13.568 -5.288 -2.978 1.00 87.06 86 PHE A CA 1
ATOM 709 C C . PHE A 1 86 ? 15.089 -5.070 -2.908 1.00 87.06 86 PHE A C 1
ATOM 711 O O . PHE A 1 86 ? 15.673 -5.106 -1.823 1.00 87.06 86 PHE A O 1
ATOM 718 N N . HIS A 1 87 ? 15.740 -4.797 -4.041 1.00 87.38 87 HIS A N 1
ATOM 719 C CA . HIS A 1 87 ? 17.177 -4.520 -4.102 1.00 87.38 87 HIS A CA 1
ATOM 720 C C . HIS A 1 87 ? 17.521 -3.024 -4.002 1.00 87.38 87 HIS A C 1
ATOM 722 O O . HIS A 1 87 ? 18.703 -2.671 -3.912 1.00 87.38 87 HIS A O 1
ATOM 728 N N . SER A 1 88 ? 16.519 -2.142 -3.962 1.00 84.44 88 SER 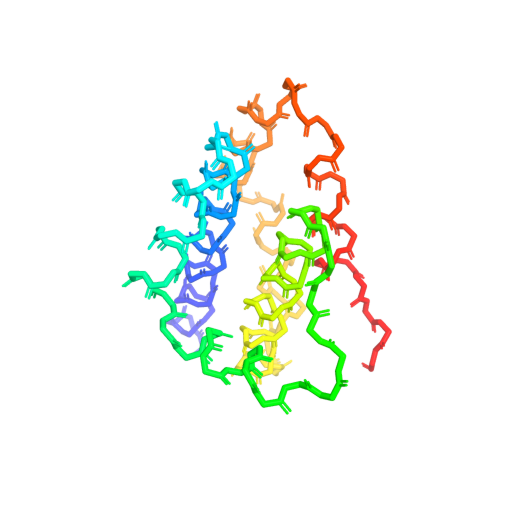A N 1
ATOM 729 C CA . SER A 1 88 ? 16.716 -0.698 -3.882 1.00 84.44 88 SER A CA 1
ATOM 730 C C . SER A 1 88 ? 17.221 -0.254 -2.501 1.00 84.44 88 SER A C 1
ATOM 732 O O . SER A 1 88 ? 17.007 -0.902 -1.469 1.00 84.44 88 SER A O 1
ATOM 734 N N . LYS A 1 89 ? 17.920 0.888 -2.458 1.00 81.50 89 LYS A N 1
ATOM 735 C CA . LYS A 1 89 ? 18.343 1.498 -1.186 1.00 81.50 89 LYS A CA 1
ATOM 736 C C . LYS A 1 89 ? 17.155 2.045 -0.396 1.00 81.50 89 LYS A C 1
ATOM 738 O O . LYS A 1 89 ? 17.220 2.055 0.832 1.00 81.50 89 LYS A O 1
ATOM 743 N N . ASP A 1 90 ? 16.105 2.488 -1.074 1.00 76.44 90 ASP A N 1
ATOM 744 C CA . ASP A 1 90 ? 14.955 3.119 -0.430 1.00 76.44 90 ASP A CA 1
ATOM 745 C C . ASP A 1 90 ? 14.074 2.085 0.264 1.00 76.44 90 ASP A C 1
ATOM 747 O O . ASP A 1 90 ? 13.763 2.256 1.440 1.00 76.44 90 ASP A O 1
ATOM 751 N N . THR A 1 91 ? 13.860 0.919 -0.347 1.00 78.19 91 THR A N 1
ATOM 752 C CA . THR A 1 91 ? 13.203 -0.212 0.322 1.00 78.19 91 THR A CA 1
ATOM 753 C C . THR A 1 91 ? 13.959 -0.639 1.573 1.00 78.19 91 THR A C 1
ATOM 755 O O . THR A 1 91 ? 13.356 -0.818 2.625 1.00 78.19 91 THR A O 1
ATOM 758 N N . LYS A 1 92 ? 15.297 -0.696 1.540 1.00 80.38 92 LYS A N 1
ATOM 759 C CA . LYS A 1 92 ? 16.091 -0.977 2.752 1.00 80.38 92 LYS A CA 1
ATOM 760 C C . LYS A 1 92 ? 15.886 0.070 3.854 1.00 80.38 92 LYS A C 1
ATOM 762 O O . LYS A 1 92 ? 15.914 -0.288 5.030 1.00 80.38 92 LYS A O 1
ATOM 767 N N . LYS A 1 93 ? 15.687 1.351 3.516 1.00 79.00 93 LYS A N 1
ATOM 768 C CA . LYS A 1 93 ? 15.359 2.395 4.505 1.00 79.00 93 LYS A CA 1
ATOM 769 C C . LYS A 1 93 ? 13.955 2.201 5.070 1.00 79.00 93 LYS A C 1
ATOM 771 O O . LYS A 1 93 ? 13.801 2.303 6.283 1.00 79.00 93 LYS A O 1
ATOM 776 N N . ILE A 1 94 ? 12.975 1.895 4.218 1.00 73.44 94 ILE A N 1
ATOM 777 C CA . ILE A 1 94 ? 11.593 1.620 4.628 1.00 73.44 94 ILE A CA 1
ATOM 778 C C . ILE A 1 94 ? 11.564 0.417 5.579 1.00 73.44 94 ILE A C 1
ATOM 780 O O . ILE A 1 94 ? 11.062 0.544 6.691 1.00 73.44 94 ILE A O 1
ATOM 784 N N . ILE A 1 95 ? 12.223 -0.693 5.226 1.00 74.00 95 ILE A N 1
ATOM 785 C CA . ILE A 1 95 ? 12.358 -1.883 6.085 1.00 74.00 95 ILE A CA 1
ATOM 786 C C . ILE A 1 95 ? 13.029 -1.533 7.417 1.00 74.00 95 ILE A C 1
ATOM 788 O O . ILE A 1 95 ? 12.582 -1.961 8.478 1.00 74.00 95 ILE A O 1
ATOM 792 N N . ASN A 1 96 ? 14.111 -0.750 7.388 1.00 76.50 96 ASN A N 1
ATOM 793 C CA . ASN A 1 96 ? 14.812 -0.360 8.610 1.00 76.50 96 ASN A CA 1
ATOM 794 C C . ASN A 1 96 ? 13.951 0.514 9.533 1.00 76.50 96 ASN A C 1
ATOM 796 O O . ASN A 1 96 ? 14.041 0.347 10.748 1.00 76.50 96 ASN A O 1
ATOM 800 N N . LYS A 1 97 ? 13.117 1.405 8.980 1.00 70.31 97 LYS A N 1
ATOM 801 C CA . LYS A 1 97 ? 12.121 2.171 9.745 1.00 70.31 97 LYS A CA 1
ATOM 802 C C . LYS A 1 97 ? 11.009 1.266 10.282 1.00 70.31 97 LYS A C 1
ATOM 804 O O . LYS A 1 97 ? 10.612 1.410 11.430 1.00 70.31 97 LYS A O 1
ATOM 809 N N . ALA A 1 98 ? 10.600 0.269 9.500 1.00 67.44 98 ALA A N 1
ATOM 810 C CA . ALA A 1 98 ? 9.575 -0.707 9.855 1.00 67.44 98 ALA A CA 1
ATOM 811 C C . ALA A 1 98 ? 10.018 -1.753 10.900 1.00 67.44 98 ALA A C 1
ATOM 813 O O . ALA A 1 98 ? 9.216 -2.603 11.277 1.00 67.44 98 ALA A O 1
ATOM 814 N N . LYS A 1 99 ? 11.267 -1.726 11.399 1.00 64.44 99 LYS A N 1
ATOM 815 C CA . LYS A 1 99 ? 11.784 -2.719 12.368 1.00 64.44 99 LYS A CA 1
ATOM 816 C C . LYS A 1 99 ? 10.986 -2.803 13.672 1.00 64.44 99 LYS A C 1
ATOM 818 O O . LYS A 1 99 ? 10.953 -3.867 14.281 1.00 64.44 99 LYS A O 1
ATOM 823 N N . SER A 1 100 ? 10.327 -1.723 14.089 1.00 63.34 100 SER A N 1
ATOM 824 C CA . SER A 1 100 ? 9.403 -1.720 15.235 1.00 63.34 100 SER A CA 1
ATOM 825 C C . SER A 1 100 ? 8.051 -2.385 14.930 1.00 63.34 100 SER A C 1
ATOM 827 O O . SER A 1 100 ? 7.293 -2.673 15.851 1.00 63.34 100 SER A O 1
ATOM 829 N N . LYS A 1 101 ? 7.756 -2.664 13.653 1.00 70.75 101 LYS A N 1
ATOM 830 C CA . LYS A 1 101 ? 6.501 -3.227 13.135 1.00 70.75 101 LYS A CA 1
ATOM 831 C C . LYS A 1 101 ? 6.756 -4.347 12.122 1.00 70.75 101 LYS A C 1
ATOM 833 O O . LYS A 1 101 ? 6.192 -4.371 11.029 1.00 70.75 101 LYS A O 1
ATOM 838 N N . ALA A 1 102 ? 7.590 -5.313 12.508 1.00 75.00 102 ALA A N 1
ATOM 839 C CA . ALA A 1 102 ? 7.954 -6.453 11.664 1.00 75.00 102 ALA A CA 1
ATOM 840 C C . ALA A 1 102 ? 6.738 -7.216 11.098 1.00 75.00 102 ALA A C 1
ATOM 842 O O . ALA A 1 102 ? 6.815 -7.731 9.986 1.00 75.00 102 ALA A O 1
ATOM 843 N N . ALA A 1 103 ? 5.613 -7.252 11.823 1.00 76.75 103 ALA A N 1
ATOM 844 C CA . ALA A 1 103 ? 4.373 -7.885 11.368 1.00 76.75 103 ALA A CA 1
ATOM 845 C C . ALA A 1 103 ? 3.745 -7.174 10.153 1.00 76.75 103 ALA A C 1
ATOM 847 O O . ALA A 1 103 ? 3.387 -7.837 9.184 1.00 76.75 103 ALA A O 1
ATOM 848 N N . VAL A 1 104 ? 3.686 -5.836 10.173 1.00 78.94 104 VAL A N 1
ATOM 849 C CA . VAL A 1 104 ? 3.163 -5.005 9.070 1.00 78.94 104 VAL A CA 1
ATOM 850 C C . VAL A 1 104 ? 4.013 -5.220 7.821 1.00 78.94 104 VAL A C 1
ATOM 852 O O . VAL A 1 104 ? 3.492 -5.558 6.762 1.00 78.94 104 VAL A O 1
ATOM 855 N N . TRP A 1 105 ? 5.338 -5.117 7.969 1.00 83.44 105 TRP A N 1
ATOM 856 C CA . TRP A 1 105 ? 6.262 -5.379 6.867 1.00 83.44 105 TRP A CA 1
ATOM 857 C C . TRP A 1 105 ? 6.127 -6.808 6.323 1.00 83.44 105 TRP A C 1
ATOM 859 O O . TRP A 1 105 ? 6.099 -6.990 5.111 1.00 83.44 105 TRP A O 1
ATOM 869 N N . SER A 1 106 ? 6.011 -7.813 7.196 1.00 84.44 106 SER A N 1
ATOM 870 C CA . SER A 1 106 ? 5.882 -9.214 6.769 1.00 84.44 106 SER A CA 1
ATOM 871 C C . SER A 1 106 ? 4.628 -9.443 5.925 1.00 84.44 106 SER A C 1
ATOM 873 O O . SER A 1 106 ? 4.696 -10.174 4.941 1.00 84.44 106 SER A O 1
ATOM 875 N N . ALA A 1 107 ? 3.506 -8.801 6.264 1.00 84.50 107 ALA A N 1
ATOM 876 C CA . ALA A 1 107 ? 2.275 -8.890 5.482 1.00 84.50 107 ALA A CA 1
ATOM 877 C C . ALA A 1 107 ? 2.420 -8.225 4.101 1.00 84.50 107 ALA A C 1
ATOM 879 O O . ALA A 1 107 ? 2.107 -8.845 3.088 1.00 84.50 107 ALA A O 1
ATOM 880 N N . VAL A 1 108 ? 2.985 -7.013 4.026 1.00 85.62 108 VAL A N 1
ATOM 881 C CA . VAL A 1 108 ? 3.267 -6.346 2.737 1.00 85.62 108 VAL A CA 1
ATOM 882 C C . VAL A 1 108 ? 4.233 -7.183 1.893 1.00 85.62 108 VAL A C 1
ATOM 884 O O . VAL A 1 108 ? 4.011 -7.389 0.701 1.00 85.62 108 VAL A O 1
ATOM 887 N N . GLU A 1 109 ? 5.298 -7.705 2.502 1.00 87.38 109 GLU A N 1
ATOM 888 C CA . GLU A 1 109 ? 6.271 -8.560 1.826 1.00 87.38 109 GLU A CA 1
ATOM 889 C C . GLU A 1 109 ? 5.621 -9.836 1.280 1.00 87.38 109 GLU A C 1
ATOM 891 O O . GLU A 1 109 ? 5.939 -10.240 0.161 1.00 87.38 109 GLU A O 1
ATOM 896 N N . GLN A 1 110 ? 4.696 -10.446 2.027 1.00 86.25 110 GLN A N 1
ATOM 897 C CA . GLN A 1 110 ? 3.903 -11.573 1.543 1.00 86.25 110 GLN A CA 1
ATOM 898 C C . GLN A 1 110 ? 3.049 -11.177 0.339 1.00 86.25 110 GLN A C 1
ATOM 900 O O . GLN A 1 110 ? 3.145 -11.855 -0.675 1.00 86.25 110 GLN A O 1
ATOM 905 N N . ILE A 1 111 ? 2.316 -10.061 0.382 1.00 85.94 111 ILE A N 1
ATOM 906 C CA . ILE A 1 111 ? 1.489 -9.597 -0.750 1.00 85.94 111 ILE A CA 1
ATOM 907 C C . ILE A 1 111 ? 2.348 -9.337 -2.001 1.00 85.94 111 ILE A C 1
ATOM 909 O O . ILE A 1 111 ? 1.965 -9.698 -3.112 1.00 85.94 111 ILE A O 1
ATOM 913 N N . LEU A 1 112 ? 3.537 -8.749 -1.835 1.00 85.44 112 LEU A N 1
ATOM 914 C CA . LEU A 1 112 ? 4.465 -8.481 -2.940 1.00 85.44 112 LEU A CA 1
ATOM 915 C C . LEU A 1 112 ? 5.084 -9.752 -3.531 1.00 85.44 112 LEU A C 1
ATOM 917 O O . LEU A 1 112 ? 5.381 -9.789 -4.728 1.00 85.44 112 LEU A O 1
ATOM 921 N N . LYS A 1 113 ? 5.323 -10.768 -2.693 1.00 81.50 113 LYS A N 1
ATOM 922 C CA . LYS A 1 113 ? 5.897 -12.059 -3.094 1.00 81.50 113 LYS A CA 1
ATOM 923 C C . LYS A 1 113 ? 4.855 -13.062 -3.553 1.00 81.50 113 LYS A C 1
ATOM 925 O O . LYS A 1 113 ? 5.243 -14.031 -4.209 1.00 81.50 113 LYS A O 1
ATOM 930 N N . ASP A 1 114 ? 3.584 -12.871 -3.207 1.00 79.31 114 ASP A N 1
ATOM 931 C CA . ASP A 1 114 ? 2.523 -13.789 -3.584 1.00 79.31 114 ASP A CA 1
ATOM 932 C C . ASP A 1 114 ? 2.336 -13.728 -5.102 1.00 79.31 114 ASP A C 1
ATOM 934 O O . ASP A 1 114 ? 1.707 -12.841 -5.688 1.00 79.31 114 ASP A O 1
ATOM 938 N N . SER A 1 115 ? 3.025 -14.672 -5.733 1.00 54.03 115 SER A N 1
ATOM 939 C CA . SER A 1 115 ? 3.168 -14.835 -7.173 1.00 54.03 115 SER A CA 1
ATOM 940 C C . SER A 1 115 ? 2.098 -15.778 -7.719 1.00 54.03 115 SER A C 1
ATOM 942 O O . SER A 1 115 ? 2.184 -16.163 -8.879 1.00 54.03 115 SER A O 1
ATOM 944 N N . ASN A 1 116 ? 1.144 -16.209 -6.883 1.00 46.09 116 ASN A N 1
ATOM 945 C CA . ASN A 1 116 ? 0.118 -17.183 -7.237 1.00 46.09 116 ASN A CA 1
ATOM 946 C C . ASN A 1 116 ? -0.957 -16.564 -8.141 1.00 46.09 116 ASN A C 1
ATOM 948 O O . ASN A 1 116 ? -2.097 -16.427 -7.712 1.00 46.09 116 ASN A O 1
ATOM 952 N N . PHE A 1 117 ? -0.589 -16.205 -9.374 1.00 46.50 117 PHE A N 1
ATOM 953 C CA . PHE A 1 117 ? -1.483 -16.039 -10.524 1.00 46.50 117 PHE A CA 1
ATOM 954 C C . PHE A 1 117 ? -0.729 -16.319 -11.826 1.00 46.50 117 PHE A C 1
ATOM 956 O O . PHE A 1 117 ? 0.237 -15.580 -12.125 1.00 46.50 117 PHE A O 1
#

pLDDT: mean 85.95, std 9.57, range [46.09, 95.44]

Secondary structure (DSSP, 8-state):
-HHHHHHHHHHHHHHHHHHHHHTTS-HHHHHHHHHHH-HHHHHHHHH-SS---SHHHHHHHHHHHHHHHHHHHTTTTHHHHHHHHHHSHHHHHHHHHGGGGHHHHHHHHHHHH----

Radius of gyration: 14.28 Å; chains: 1; bounding box: 39×28×37 Å

Foldseek 3Di:
DVVVLVVLLVLVLVLLVLLLVLVPDDLVVSVVVCCVPPVVLVVVQVPDPDHQDDSVSSSLSSLLVSLVVSCVVCVVCLVVSLVVNCVDPSNVVSVVVCPVPVVSVVSSVCSSPVPPD

Sequence (117 aa):
MGNELNAAIAELSEANEFIMYISELPTEEMVEEVERRAPSFIEHIETMGKPPKTPMDFWEGFCIWAITGLRDKYRHIWHQVTYLYFHSKDTKKIINKAKSKAAVWSAVEQILKDSNF

Organism: NCBI:txid412755